Protein AF-A0A7C3YD66-F1 (afdb_monomer_lite)

Foldseek 3Di:
DDDPVRLLVVVLVCVVVVNDDLVRSCVVPVVCNVVNNVVSVVSVVVVPDDDDDDDPVCVVCVVVVVVVVVVVVPPDPVVVVVVVVVVVVVVVVVVVVVVVVVVVVVVVCVVVVLVVVLVPDDPPDPSVVVVVVVVVVVVVPPDDPVPPPDD

pLDDT: mean 79.85, std 15.61, range [42.12, 97.81]

Radius of gyration: 48.67 Å; chains: 1; bounding box: 79×42×130 Å

Secondary structure (DSSP, 8-state):
---HHHHHHHHHHHHHTTS--HHHHHHH-GGGHHHHHHHHHHHHHHHTSPP-PPPHHHHHHHHHHHHHHHHHHT---HHHHHHHHHHHHHHHHHHHHHHHHHHHHHHHHHHHHHHHHTTS--TTSTTHHHHHHHHHHHHHHS--GGGSS--

Structure (mmCIF, N/CA/C/O backbone):
data_AF-A0A7C3YD66-F1
#
_entry.id   AF-A0A7C3YD66-F1
#
loop_
_atom_site.group_PDB
_atom_site.id
_atom_site.type_symbol
_atom_site.label_atom_id
_atom_site.label_alt_id
_atom_site.label_comp_id
_atom_site.label_asym_id
_atom_site.label_entity_id
_atom_site.label_seq_id
_atom_site.pdbx_PDB_ins_code
_atom_site.Cartn_x
_atom_site.Cartn_y
_atom_site.Cartn_z
_atom_site.occupancy
_atom_site.B_iso_or_equiv
_atom_site.auth_seq_id
_atom_site.auth_comp_id
_atom_site.auth_asym_id
_atom_site.auth_atom_id
_atom_site.pdbx_PDB_model_num
ATOM 1 N N . MET A 1 1 ? -25.990 18.517 9.009 1.00 54.75 1 MET A N 1
ATOM 2 C CA . MET A 1 1 ? -26.301 17.129 9.399 1.00 54.75 1 MET A CA 1
ATOM 3 C C . MET A 1 1 ? -25.136 16.302 8.909 1.00 54.75 1 MET A C 1
ATOM 5 O O . MET A 1 1 ? -24.982 16.210 7.697 1.00 54.75 1 MET A O 1
ATOM 9 N N . SER A 1 2 ? -24.268 15.845 9.810 1.00 73.81 2 SER A N 1
ATOM 10 C CA . SER A 1 2 ? -23.182 14.935 9.436 1.00 73.81 2 SER A CA 1
ATOM 11 C C . SER A 1 2 ? -23.789 13.643 8.894 1.00 73.81 2 SER A C 1
ATOM 13 O O . SER A 1 2 ? -24.837 13.205 9.380 1.00 73.81 2 SER A O 1
ATOM 15 N N . SER A 1 3 ? -23.189 13.068 7.857 1.00 93.12 3 SER A N 1
ATOM 16 C CA . SER A 1 3 ? -23.664 11.792 7.316 1.00 93.12 3 SER A CA 1
ATOM 17 C C . SER A 1 3 ? -23.415 10.660 8.319 1.00 93.12 3 SER A C 1
ATOM 19 O O . SER A 1 3 ? -22.554 10.765 9.193 1.00 93.12 3 SER A O 1
ATOM 21 N N . PHE A 1 4 ? -24.153 9.555 8.201 1.00 95.56 4 PHE A N 1
ATOM 22 C CA . PHE A 1 4 ? -23.935 8.383 9.054 1.00 95.56 4 PHE A CA 1
ATOM 23 C C . PHE A 1 4 ? -22.482 7.880 8.993 1.00 95.56 4 PHE A C 1
ATOM 25 O O . PHE A 1 4 ? -21.908 7.549 10.028 1.00 95.56 4 PHE A O 1
ATOM 32 N N . ASP A 1 5 ? -21.869 7.891 7.805 1.00 95.88 5 ASP A N 1
ATOM 33 C CA . ASP A 1 5 ? -20.487 7.443 7.601 1.00 95.88 5 ASP A CA 1
ATOM 34 C C . ASP A 1 5 ? -19.470 8.358 8.297 1.00 95.88 5 ASP A C 1
ATOM 36 O O . ASP A 1 5 ? -18.471 7.880 8.837 1.00 95.88 5 ASP A O 1
ATOM 40 N N . GLU A 1 6 ? -19.731 9.668 8.333 1.00 96.75 6 GLU A N 1
ATOM 41 C CA . GLU A 1 6 ? -18.906 10.634 9.069 1.00 96.75 6 GLU A CA 1
ATOM 42 C C . GLU A 1 6 ? -19.006 10.397 10.576 1.00 96.75 6 GLU A C 1
ATOM 44 O O . GLU A 1 6 ? -17.981 10.330 11.249 1.00 96.75 6 GLU A O 1
ATOM 49 N N . ILE A 1 7 ? -20.226 10.194 11.086 1.00 96.81 7 ILE A N 1
ATOM 50 C CA . ILE A 1 7 ? -20.474 9.895 12.503 1.00 96.81 7 ILE A CA 1
ATOM 51 C C . ILE A 1 7 ? -19.783 8.588 12.909 1.00 96.81 7 ILE A C 1
ATOM 53 O O . ILE A 1 7 ? -19.114 8.533 13.942 1.00 96.81 7 ILE A O 1
ATOM 57 N N . LEU A 1 8 ? -19.919 7.533 12.100 1.00 97.00 8 LEU A N 1
ATOM 58 C CA . LEU A 1 8 ? -19.261 6.252 12.343 1.00 97.00 8 LEU A CA 1
ATOM 59 C C . LEU A 1 8 ? -17.738 6.411 12.347 1.00 97.00 8 LEU A C 1
ATOM 61 O O . LEU A 1 8 ? -17.076 5.894 13.246 1.00 97.00 8 LEU A O 1
ATOM 65 N N . SER A 1 9 ? -17.191 7.139 11.371 1.00 97.19 9 SER A N 1
ATOM 66 C CA . SER A 1 9 ? -15.751 7.390 11.266 1.00 97.19 9 SER A CA 1
ATOM 67 C C . SER A 1 9 ? -15.224 8.174 12.467 1.00 97.19 9 SER A C 1
ATOM 69 O O . SER A 1 9 ? -14.192 7.807 13.022 1.00 97.19 9 SER A O 1
ATOM 71 N N . GLU A 1 10 ? -15.941 9.209 12.909 1.00 97.06 10 GLU A N 1
ATOM 72 C CA . GLU A 1 10 ? -15.614 9.966 14.123 1.00 97.06 10 GLU A CA 1
ATOM 73 C C . GLU A 1 10 ? -15.601 9.054 15.353 1.00 97.06 10 GLU A C 1
ATOM 75 O O . GLU A 1 10 ? -14.601 8.996 16.062 1.00 97.06 10 GLU A O 1
ATOM 80 N N . CYS A 1 11 ? -16.663 8.272 15.567 1.00 97.19 11 CYS A N 1
ATOM 81 C CA . CYS A 1 11 ? -16.751 7.366 16.711 1.00 97.19 11 CYS A CA 1
ATOM 82 C C . CYS A 1 11 ? -15.620 6.326 16.712 1.00 97.19 11 CYS A C 1
ATOM 84 O O . CYS A 1 11 ? -15.039 6.050 17.758 1.00 97.19 11 CYS A O 1
ATOM 86 N N . LEU A 1 12 ? -15.286 5.750 15.552 1.00 97.06 12 LEU A N 1
ATOM 87 C CA . LEU A 1 12 ? -14.189 4.788 15.433 1.00 97.06 12 LEU A CA 1
ATOM 88 C C . LEU A 1 12 ? -12.831 5.423 15.754 1.00 97.06 12 LEU A C 1
ATOM 90 O O . LEU A 1 12 ? -12.035 4.799 16.456 1.00 97.06 12 LEU A O 1
ATOM 94 N N . ASN A 1 13 ? -12.586 6.647 15.282 1.00 97.25 13 ASN A N 1
ATOM 95 C CA . ASN A 1 13 ? -11.348 7.378 15.548 1.00 97.25 13 ASN A CA 1
ATOM 96 C C . ASN A 1 13 ? -11.224 7.773 17.026 1.00 97.25 13 ASN A C 1
ATOM 98 O O . ASN A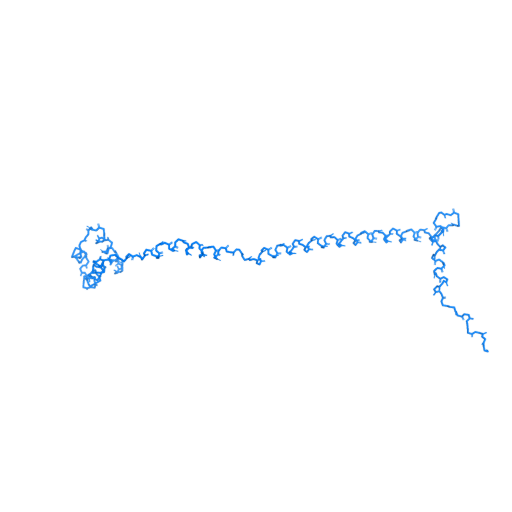 1 13 ? -10.167 7.574 17.621 1.00 97.25 13 ASN A O 1
ATOM 102 N N . ASP A 1 14 ? -12.298 8.274 17.639 1.00 96.88 14 ASP A N 1
ATOM 103 C CA . ASP A 1 14 ? -12.316 8.652 19.057 1.00 96.88 14 ASP A CA 1
ATOM 104 C C . ASP A 1 14 ? -12.076 7.431 19.958 1.00 96.88 14 ASP A C 1
ATOM 106 O O . ASP A 1 14 ? -11.310 7.501 20.923 1.00 96.88 14 ASP A O 1
ATOM 110 N N . ILE A 1 15 ? -12.691 6.288 19.631 1.00 96.06 15 ILE A N 1
ATOM 111 C CA . ILE A 1 15 ? -12.472 5.022 20.346 1.00 96.06 15 ILE A CA 1
ATOM 112 C C . ILE A 1 15 ? -11.033 4.530 20.146 1.00 96.06 15 ILE A C 1
ATOM 114 O O . ILE A 1 15 ? -10.405 4.068 21.097 1.00 96.06 15 ILE A O 1
ATOM 118 N N . GLU A 1 16 ? -10.480 4.647 18.935 1.00 94.19 16 GLU A N 1
ATOM 119 C CA . GLU A 1 16 ? -9.086 4.289 18.641 1.00 94.19 16 GLU A CA 1
ATOM 120 C C . GLU A 1 16 ? -8.081 5.131 19.422 1.00 94.19 16 GLU A C 1
ATOM 122 O O . GLU A 1 16 ? -7.097 4.602 19.936 1.00 94.19 16 GLU A O 1
ATOM 127 N N . ALA A 1 17 ? -8.352 6.427 19.545 1.00 95.50 17 ALA A N 1
ATOM 128 C CA . ALA A 1 17 ? -7.538 7.360 20.306 1.00 95.50 17 ALA A CA 1
ATOM 129 C C . ALA A 1 17 ? -7.727 7.225 21.831 1.00 95.50 17 ALA A C 1
ATOM 131 O O . ALA A 1 17 ? -7.045 7.915 22.590 1.00 95.50 17 ALA A O 1
ATOM 132 N N . GLY A 1 18 ? -8.650 6.371 22.294 1.00 94.75 18 GLY A N 1
ATOM 133 C CA . GLY A 1 18 ? -9.000 6.228 23.710 1.00 94.75 18 GLY A CA 1
ATOM 134 C C . GLY A 1 18 ? -9.725 7.448 24.292 1.00 94.75 18 GLY A C 1
ATOM 135 O O . GLY A 1 18 ? -9.725 7.638 25.506 1.00 94.75 18 GLY A O 1
ATOM 136 N N . GLN A 1 19 ? -10.311 8.290 23.438 1.00 96.62 19 GLN A N 1
ATOM 137 C CA . GLN A 1 19 ? -11.003 9.528 23.809 1.00 96.62 19 GLN A CA 1
ATOM 138 C C . GLN A 1 19 ? -12.492 9.322 24.101 1.00 96.62 19 GLN A C 1
ATOM 140 O O . GLN A 1 19 ? -13.104 10.165 24.756 1.00 96.62 19 GLN A O 1
ATOM 145 N N . ALA A 1 20 ? -13.074 8.219 23.627 1.00 96.00 20 ALA A N 1
ATOM 146 C CA . ALA A 1 20 ? -14.452 7.850 23.909 1.00 96.00 20 ALA A CA 1
ATOM 147 C C . ALA A 1 20 ? -14.613 6.332 24.025 1.00 96.00 20 ALA A C 1
ATOM 149 O O . ALA A 1 20 ? -13.891 5.544 23.415 1.00 96.00 20 ALA A O 1
ATOM 150 N N . THR A 1 21 ? -15.611 5.922 24.792 1.00 96.62 21 THR A N 1
ATOM 151 C CA . THR A 1 21 ? -16.131 4.555 24.814 1.00 96.62 21 THR A CA 1
ATOM 152 C C . THR A 1 21 ? -17.290 4.400 23.829 1.00 96.62 21 THR A C 1
ATOM 154 O O . THR A 1 21 ? -17.927 5.377 23.432 1.00 96.62 21 THR A O 1
ATOM 157 N N . ILE A 1 22 ? -17.624 3.153 23.473 1.00 96.00 22 ILE A N 1
ATOM 158 C CA . ILE A 1 22 ? -18.783 2.852 22.614 1.00 96.00 22 ILE A CA 1
ATOM 159 C C . ILE A 1 22 ? -20.056 3.511 23.168 1.00 96.00 22 ILE A C 1
ATOM 161 O O . ILE A 1 22 ? -20.778 4.163 22.422 1.00 96.00 22 ILE A O 1
ATOM 165 N N . GLU A 1 23 ? -20.316 3.404 24.473 1.00 97.25 23 GLU A N 1
ATOM 166 C CA . GLU A 1 23 ? -21.523 3.983 25.079 1.00 97.25 23 GLU A CA 1
ATOM 167 C C . GLU A 1 23 ? -21.527 5.521 25.049 1.00 97.25 23 GLU A C 1
ATOM 169 O O . GLU A 1 23 ? -22.580 6.137 24.881 1.00 97.25 23 GLU A O 1
ATOM 174 N N . GLU A 1 24 ? -20.363 6.169 25.148 1.00 96.81 24 GLU A N 1
ATOM 175 C CA . GLU A 1 24 ? -20.256 7.625 25.007 1.00 96.81 24 GLU A CA 1
ATOM 176 C C . GLU A 1 24 ? -20.546 8.088 23.577 1.00 96.81 24 GLU A C 1
ATOM 178 O O . GLU A 1 24 ? -21.260 9.078 23.400 1.00 96.81 24 GLU A O 1
ATOM 183 N N . CYS A 1 25 ? -20.069 7.347 22.573 1.00 96.00 25 CYS A N 1
ATOM 184 C CA . CYS A 1 25 ? -20.394 7.578 21.166 1.00 96.00 25 CYS A CA 1
ATOM 185 C C . CYS A 1 25 ? -21.898 7.416 20.894 1.00 96.00 25 CYS A C 1
ATOM 187 O O . CYS A 1 25 ? -22.512 8.282 20.272 1.00 96.00 25 CYS A O 1
ATOM 189 N N . LEU A 1 26 ? -22.521 6.355 21.421 1.00 96.81 26 LEU A N 1
ATOM 190 C CA . LEU A 1 26 ? -23.962 6.117 21.268 1.00 96.81 26 LEU A CA 1
ATOM 191 C C . LEU A 1 26 ? -24.809 7.195 21.956 1.00 96.81 26 LEU A C 1
ATOM 193 O O . LEU A 1 26 ? -25.853 7.585 21.439 1.00 96.81 26 LEU A O 1
ATOM 197 N N . ARG A 1 27 ? -24.351 7.722 23.098 1.00 97.06 27 ARG A N 1
ATOM 198 C CA . ARG A 1 27 ? -25.018 8.831 23.792 1.00 97.06 27 ARG A CA 1
ATOM 199 C C . ARG A 1 27 ? -24.882 10.162 23.048 1.00 97.06 27 ARG A C 1
ATOM 201 O O . ARG A 1 27 ? -25.786 10.988 23.140 1.00 97.06 27 ARG A O 1
ATOM 208 N N . ARG A 1 28 ? -23.773 10.383 22.330 1.00 95.31 28 ARG A N 1
ATOM 209 C CA . ARG A 1 28 ? -23.557 11.580 21.496 1.00 95.31 28 ARG A CA 1
ATOM 210 C C . ARG A 1 28 ? -24.488 11.598 20.278 1.00 95.31 28 ARG A C 1
ATOM 212 O O . ARG A 1 28 ? -24.941 12.669 19.887 1.00 95.31 28 ARG A O 1
ATOM 219 N N . TYR A 1 29 ? -24.812 10.421 19.743 1.00 95.12 29 TYR A N 1
ATOM 220 C CA . TYR A 1 29 ? -25.614 10.243 18.531 1.00 95.12 29 TYR A CA 1
ATOM 221 C C . TYR A 1 29 ? -26.812 9.299 18.766 1.00 95.12 29 TYR A C 1
ATOM 223 O O . TYR A 1 29 ? -26.845 8.189 18.226 1.00 95.12 29 TYR A O 1
ATOM 231 N N . PRO A 1 30 ? -27.812 9.712 19.574 1.00 94.88 30 PRO A N 1
ATOM 232 C CA . PRO A 1 30 ? -28.907 8.835 19.996 1.00 94.88 30 PRO A CA 1
ATOM 233 C C . PRO A 1 30 ? -29.815 8.401 18.838 1.00 94.88 30 PRO A C 1
ATOM 235 O O . PRO A 1 30 ? -30.324 7.284 18.849 1.00 94.88 30 PRO A O 1
ATOM 238 N N . GLU A 1 31 ? -29.991 9.248 17.821 1.00 94.75 31 GLU A N 1
ATOM 239 C CA . GLU A 1 31 ? -30.806 8.938 16.639 1.00 94.75 31 GLU A CA 1
ATOM 240 C C . GLU A 1 31 ? -30.200 7.811 15.788 1.00 94.75 31 GLU A C 1
ATOM 242 O O . GLU A 1 31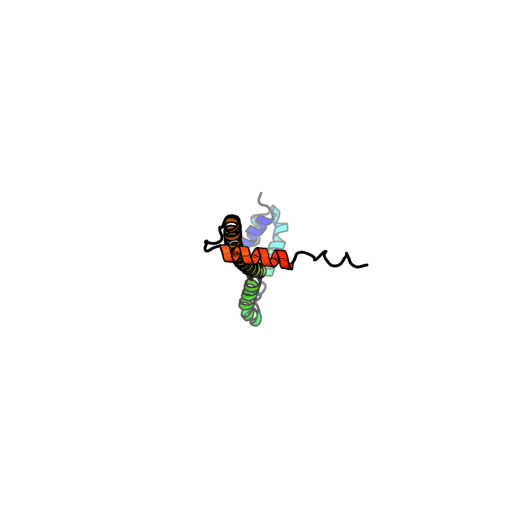 ? -30.927 7.041 15.165 1.00 94.75 31 GLU A O 1
ATOM 247 N N . GLN A 1 32 ? -28.869 7.694 15.768 1.00 95.19 32 GLN A N 1
ATOM 248 C CA . GLN A 1 32 ? -28.135 6.688 14.996 1.00 95.19 32 GLN A CA 1
ATOM 249 C C . GLN A 1 32 ? -27.690 5.497 15.861 1.00 95.19 32 GLN A C 1
ATOM 251 O O . GLN A 1 32 ? -27.064 4.568 15.347 1.00 95.19 32 GLN A O 1
ATOM 256 N N . ALA A 1 33 ? -28.002 5.496 17.161 1.00 95.44 33 ALA A N 1
ATOM 257 C CA . ALA A 1 33 ? -27.437 4.560 18.129 1.00 95.44 33 ALA A CA 1
ATOM 258 C C . ALA A 1 33 ? -27.731 3.086 17.804 1.00 95.44 33 ALA A C 1
ATOM 260 O O . ALA A 1 33 ? -26.837 2.246 17.918 1.00 95.44 33 ALA A O 1
ATOM 261 N N . GLU A 1 34 ? -28.950 2.763 17.355 1.00 96.69 34 GLU A N 1
ATOM 262 C CA . GLU A 1 34 ? -29.300 1.386 16.976 1.00 96.69 34 GLU A CA 1
ATOM 263 C C . GLU A 1 34 ? -28.461 0.870 15.801 1.00 96.69 34 GLU A C 1
ATOM 265 O O . GLU A 1 34 ? -28.043 -0.287 15.805 1.00 96.69 34 GLU A O 1
ATOM 270 N N . ALA A 1 35 ? -28.162 1.733 14.828 1.00 95.69 35 ALA A N 1
ATOM 271 C CA . ALA A 1 35 ? -27.356 1.380 13.664 1.00 95.69 35 ALA A CA 1
ATOM 272 C C . ALA A 1 35 ? -25.845 1.391 13.966 1.00 95.69 35 ALA A C 1
ATOM 274 O O . ALA A 1 35 ? -25.107 0.548 13.459 1.00 95.69 35 ALA A O 1
ATOM 275 N N . LEU A 1 36 ? -25.371 2.310 14.815 1.00 97.06 36 LEU A N 1
ATOM 276 C CA . LEU A 1 36 ? -23.956 2.428 15.187 1.00 97.06 36 LEU A CA 1
ATOM 277 C C . LEU A 1 36 ? -23.489 1.287 16.091 1.00 97.06 36 LEU A C 1
ATOM 279 O O . LEU A 1 36 ? -22.386 0.770 15.908 1.00 97.06 36 LEU A O 1
ATOM 283 N N . ARG A 1 37 ? -24.312 0.874 17.062 1.00 97.25 37 ARG A N 1
ATOM 284 C CA . ARG A 1 37 ? -23.941 -0.124 18.077 1.00 97.25 37 ARG A CA 1
ATOM 285 C C . ARG A 1 37 ? -23.335 -1.410 17.493 1.00 97.25 37 ARG A C 1
ATOM 287 O O . ARG A 1 37 ? -22.224 -1.746 17.909 1.00 97.25 37 ARG A O 1
ATOM 294 N N . PRO A 1 38 ? -23.980 -2.125 16.549 1.00 97.75 38 PRO A N 1
ATOM 295 C CA . PRO A 1 38 ? -23.410 -3.358 16.006 1.00 97.75 38 PRO A CA 1
ATOM 296 C C . PRO A 1 38 ? -22.104 -3.118 15.234 1.00 97.75 38 PRO A C 1
ATOM 298 O O . PRO A 1 38 ? -21.198 -3.951 15.291 1.00 97.75 38 PRO A O 1
ATOM 301 N N . LEU A 1 39 ? -21.960 -1.975 14.555 1.00 97.81 39 LEU A N 1
ATOM 302 C CA . LEU A 1 39 ? -20.747 -1.638 13.802 1.00 97.81 39 LEU A CA 1
ATOM 303 C C . LEU A 1 39 ? -19.565 -1.363 14.735 1.00 97.81 39 LEU A C 1
ATOM 305 O O . LEU A 1 39 ? -18.483 -1.917 14.539 1.00 97.81 39 LEU A O 1
ATOM 309 N N . LEU A 1 40 ? -19.784 -0.571 15.787 1.00 97.44 40 LEU A N 1
ATOM 310 C CA . LEU A 1 40 ? -18.759 -0.262 16.785 1.00 97.44 40 LEU A CA 1
ATOM 311 C C . LEU A 1 40 ? -18.337 -1.512 17.571 1.00 97.44 40 LEU A C 1
ATOM 313 O O . LEU A 1 40 ? -17.147 -1.727 17.795 1.00 97.44 40 LEU A O 1
ATOM 317 N N . GLN A 1 41 ? -19.287 -2.381 17.930 1.00 97.25 41 GLN A N 1
ATOM 318 C CA . GLN A 1 41 ? -18.989 -3.665 18.574 1.00 97.25 41 GLN A CA 1
ATOM 319 C C . GLN A 1 41 ? -18.183 -4.594 17.661 1.00 97.25 41 GLN A C 1
ATOM 321 O O . GLN A 1 41 ? -17.226 -5.220 18.113 1.00 97.25 41 GLN A O 1
ATOM 326 N N . THR A 1 42 ? -18.525 -4.652 16.372 1.00 97.19 42 THR A N 1
ATOM 327 C CA . THR A 1 42 ? -17.779 -5.448 15.387 1.00 97.19 42 THR A CA 1
ATOM 328 C C . THR A 1 42 ? -16.351 -4.930 15.238 1.00 97.19 42 THR A C 1
ATOM 330 O O . THR A 1 42 ? -15.403 -5.713 15.273 1.00 97.19 42 THR A O 1
ATOM 333 N N . ALA A 1 43 ? -16.175 -3.611 15.132 1.00 95.75 43 ALA A N 1
ATOM 334 C CA . ALA A 1 43 ? -14.853 -2.999 15.064 1.00 95.75 43 ALA A CA 1
ATOM 335 C C . ALA A 1 43 ? -14.020 -3.296 16.322 1.00 95.75 43 ALA A C 1
ATOM 337 O O . ALA A 1 43 ? -12.848 -3.654 16.208 1.00 95.75 43 ALA A O 1
ATOM 338 N N . ALA A 1 44 ? -14.623 -3.215 17.511 1.00 93.75 44 ALA A N 1
ATOM 339 C CA . ALA A 1 44 ? -13.960 -3.564 18.765 1.00 93.75 44 ALA A CA 1
ATOM 340 C C . ALA A 1 44 ? -13.560 -5.049 18.819 1.00 93.75 44 ALA A C 1
ATOM 342 O O . ALA A 1 44 ? -12.437 -5.368 19.206 1.00 93.75 44 ALA A O 1
ATOM 343 N N . ALA A 1 45 ? -14.436 -5.953 18.372 1.00 94.69 45 ALA A N 1
ATOM 344 C CA . ALA A 1 45 ? -14.147 -7.385 18.315 1.00 94.69 45 ALA A CA 1
ATOM 345 C C . ALA A 1 45 ? -12.992 -7.708 17.353 1.00 94.69 45 ALA A C 1
ATOM 347 O O . ALA A 1 45 ? -12.109 -8.488 17.698 1.00 94.69 45 ALA A O 1
ATOM 348 N N . LEU A 1 46 ? -12.957 -7.074 16.175 1.00 93.50 46 LEU A N 1
ATOM 349 C CA . LEU A 1 46 ? -11.860 -7.233 15.214 1.00 93.50 46 LEU A CA 1
ATOM 350 C C . LEU A 1 46 ? -10.530 -6.709 15.764 1.00 93.50 46 LEU A C 1
ATOM 352 O O . LEU A 1 46 ? -9.492 -7.317 15.527 1.00 93.50 46 LEU A O 1
ATOM 356 N N . ARG A 1 47 ? -10.552 -5.609 16.521 1.00 89.06 47 ARG A N 1
ATOM 357 C CA . ARG A 1 47 ? -9.355 -5.031 17.153 1.00 89.06 47 ARG A CA 1
ATOM 358 C C . ARG A 1 47 ? -8.828 -5.862 18.319 1.00 89.06 47 ARG A C 1
ATOM 360 O O . ARG A 1 47 ? -7.639 -5.804 18.607 1.00 89.06 47 ARG A O 1
ATOM 367 N N . ALA A 1 48 ? -9.692 -6.630 18.978 1.00 90.44 48 ALA A N 1
ATOM 368 C CA . ALA A 1 48 ? -9.291 -7.564 20.026 1.00 90.44 48 ALA A CA 1
ATOM 369 C C . ALA A 1 48 ? -8.592 -8.821 19.474 1.00 90.44 48 ALA A C 1
ATOM 371 O O . ALA A 1 48 ? -8.043 -9.605 20.250 1.00 90.44 48 ALA A O 1
ATOM 372 N N . LEU A 1 49 ? -8.613 -9.036 18.152 1.00 92.88 49 LEU A N 1
ATOM 373 C CA . LEU A 1 49 ? -7.879 -10.132 17.531 1.00 92.88 49 LEU A CA 1
ATOM 374 C C . LEU A 1 49 ? -6.365 -9.903 17.652 1.00 92.88 49 LEU A C 1
ATOM 376 O O . LEU A 1 49 ? -5.898 -8.764 17.583 1.00 92.88 49 LEU A O 1
ATOM 380 N N . PRO A 1 50 ? -5.577 -10.981 17.809 1.00 89.69 50 PRO A N 1
ATOM 381 C CA . PRO A 1 50 ? -4.129 -10.867 17.843 1.00 89.69 50 PRO A CA 1
ATOM 382 C C . PRO A 1 50 ? -3.601 -10.247 16.538 1.00 89.69 50 PRO A C 1
ATOM 384 O O . PRO A 1 50 ? -4.127 -10.549 15.460 1.00 89.69 50 PRO A O 1
ATOM 387 N N . PRO A 1 51 ? -2.550 -9.409 16.613 1.00 85.75 51 PRO A N 1
ATOM 388 C CA . PRO A 1 51 ? -1.953 -8.815 15.428 1.00 85.75 51 PRO A CA 1
ATOM 389 C C . PRO A 1 51 ? -1.439 -9.912 14.493 1.00 85.75 51 PRO A C 1
ATOM 391 O O . PRO A 1 51 ? -0.794 -10.876 14.914 1.00 85.75 51 PRO A O 1
ATOM 394 N N . ILE A 1 52 ? -1.743 -9.764 13.205 1.00 87.62 52 ILE A N 1
ATOM 395 C CA . ILE A 1 52 ? -1.268 -10.681 12.173 1.00 87.62 52 ILE A CA 1
ATOM 396 C C . ILE A 1 52 ? 0.175 -10.301 11.849 1.00 87.62 52 ILE A C 1
ATOM 398 O O . ILE A 1 52 ? 0.428 -9.345 11.119 1.00 87.62 52 ILE A O 1
ATOM 402 N N . GLU A 1 53 ? 1.117 -11.070 12.382 1.00 89.44 53 GLU A N 1
ATOM 403 C CA . GLU A 1 53 ? 2.533 -10.914 12.062 1.00 89.44 53 GLU A CA 1
ATOM 404 C C . GLU A 1 53 ? 2.874 -11.627 10.740 1.00 89.44 53 GLU A C 1
ATOM 406 O O . GLU A 1 53 ? 2.561 -12.813 10.567 1.00 89.44 53 GLU A O 1
ATOM 411 N N . PRO A 1 54 ? 3.529 -10.948 9.780 1.00 88.94 54 PRO A N 1
ATOM 412 C CA . PRO A 1 54 ? 4.003 -11.599 8.568 1.00 88.94 54 PRO A CA 1
ATOM 413 C C . PRO A 1 54 ? 5.093 -12.627 8.894 1.00 88.94 54 PRO A C 1
ATOM 415 O O . PRO A 1 54 ? 5.940 -12.409 9.760 1.00 88.94 54 PRO A O 1
ATOM 418 N N . SER A 1 55 ? 5.129 -13.738 8.151 1.00 92.81 55 SER A N 1
ATOM 419 C CA . SER A 1 55 ? 6.148 -14.774 8.358 1.00 92.81 55 SER A CA 1
ATOM 420 C C . SER A 1 55 ? 7.566 -14.227 8.149 1.00 92.81 55 SER A C 1
ATOM 422 O O . SER A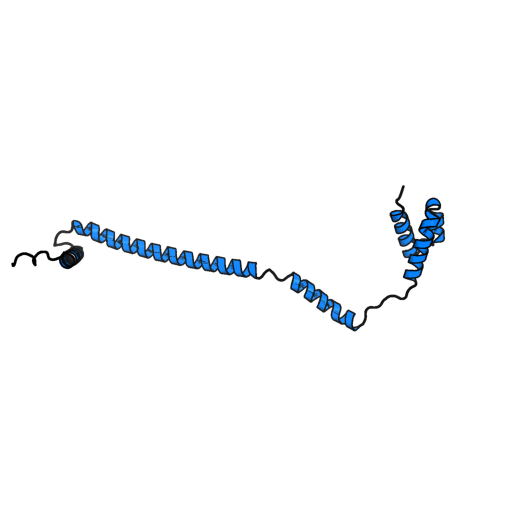 1 55 ? 7.798 -13.386 7.278 1.00 92.81 55 SER A O 1
ATOM 424 N N . ALA A 1 56 ? 8.545 -14.750 8.894 1.00 93.19 56 ALA A N 1
ATOM 425 C CA . ALA A 1 56 ? 9.945 -14.325 8.775 1.00 93.19 56 ALA A CA 1
ATOM 426 C C . ALA A 1 56 ? 10.475 -14.428 7.329 1.00 93.19 56 ALA A C 1
ATOM 428 O O . ALA A 1 56 ? 11.185 -13.545 6.849 1.00 93.19 56 ALA A O 1
ATOM 429 N N . ALA A 1 57 ? 10.062 -15.470 6.597 1.00 94.06 57 ALA A N 1
ATOM 430 C CA . ALA A 1 57 ? 10.396 -15.644 5.185 1.00 94.06 57 ALA A CA 1
ATOM 431 C C . ALA A 1 57 ? 9.815 -14.529 4.297 1.00 94.06 57 ALA A C 1
ATOM 433 O O . ALA A 1 57 ? 10.481 -14.059 3.374 1.00 94.06 57 ALA A O 1
ATOM 434 N N . PHE A 1 58 ? 8.584 -14.084 4.572 1.00 93.06 58 PHE A N 1
ATOM 435 C CA . PHE A 1 58 ? 7.970 -12.974 3.848 1.00 93.06 58 PHE A CA 1
ATOM 436 C C . PHE A 1 58 ? 8.671 -11.649 4.157 1.00 93.06 58 PHE A C 1
ATOM 438 O O . PHE A 1 58 ? 8.990 -10.911 3.226 1.00 93.06 58 PHE A O 1
ATOM 445 N N . GLN A 1 59 ? 8.971 -11.377 5.431 1.00 94.69 59 GLN A N 1
ATOM 446 C CA . GLN A 1 59 ? 9.680 -10.162 5.845 1.00 94.69 59 GLN A CA 1
ATOM 447 C C . GLN A 1 59 ? 11.058 -10.051 5.176 1.00 94.69 59 GLN A C 1
ATOM 449 O O . GLN A 1 59 ? 11.406 -8.994 4.653 1.00 94.69 59 GLN A O 1
ATOM 454 N N . ALA A 1 60 ? 11.802 -11.160 5.097 1.00 94.75 60 ALA A N 1
ATOM 455 C CA . ALA A 1 60 ? 13.098 -11.201 4.420 1.00 94.75 60 ALA A CA 1
ATOM 456 C C . ALA A 1 60 ? 12.992 -10.994 2.895 1.00 94.75 60 ALA A C 1
ATOM 458 O O . ALA A 1 60 ? 13.863 -10.374 2.288 1.00 94.75 60 ALA A O 1
ATOM 459 N N . ALA A 1 61 ? 11.927 -11.497 2.260 1.00 95.25 61 ALA A N 1
ATOM 460 C CA . ALA A 1 61 ? 11.757 -11.439 0.806 1.00 95.25 61 ALA A CA 1
ATOM 461 C C . ALA A 1 61 ? 11.076 -10.152 0.297 1.00 95.25 61 ALA A C 1
ATOM 463 O O . ALA A 1 61 ? 11.189 -9.826 -0.891 1.00 95.25 61 ALA A O 1
ATOM 464 N N . ALA A 1 62 ? 10.344 -9.434 1.152 1.00 95.19 62 ALA A N 1
ATOM 465 C CA . ALA A 1 62 ? 9.52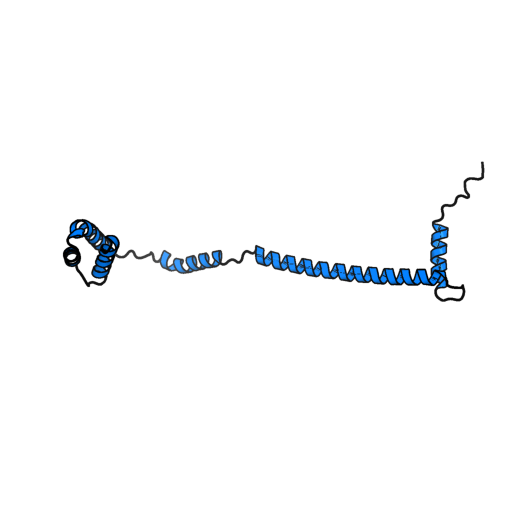1 -8.291 0.757 1.00 95.19 62 ALA A CA 1
ATOM 466 C C . ALA A 1 62 ? 10.316 -7.129 0.123 1.00 95.19 62 ALA A C 1
ATOM 468 O O . ALA A 1 62 ? 9.905 -6.677 -0.953 1.00 95.19 62 ALA A O 1
ATOM 469 N N . PRO A 1 63 ? 11.465 -6.676 0.674 1.00 95.38 63 PRO A N 1
ATOM 470 C CA . PRO A 1 63 ? 12.224 -5.567 0.091 1.00 95.38 63 PRO A CA 1
ATOM 471 C C . PRO A 1 63 ? 12.731 -5.892 -1.315 1.00 95.38 63 PRO A C 1
ATOM 473 O O . PRO A 1 63 ? 12.585 -5.093 -2.241 1.00 95.38 63 PRO A O 1
ATOM 476 N N . THR A 1 64 ? 13.267 -7.101 -1.503 1.00 95.62 64 THR A N 1
ATOM 477 C CA . THR A 1 64 ? 13.773 -7.566 -2.799 1.00 95.62 64 THR A CA 1
ATOM 478 C C . THR A 1 64 ? 12.646 -7.695 -3.820 1.00 95.62 64 THR A C 1
ATOM 480 O O . THR A 1 64 ? 12.791 -7.253 -4.960 1.00 95.62 64 THR A O 1
ATOM 483 N N . ARG A 1 65 ? 11.490 -8.247 -3.423 1.00 94.50 65 ARG A N 1
ATOM 484 C CA . ARG A 1 65 ? 10.310 -8.320 -4.299 1.00 94.50 65 ARG A CA 1
ATOM 485 C C . ARG A 1 65 ? 9.844 -6.932 -4.729 1.00 94.50 65 ARG A C 1
ATOM 487 O O . ARG A 1 65 ? 9.597 -6.725 -5.916 1.00 94.50 65 ARG A O 1
ATOM 494 N N . LEU A 1 66 ? 9.768 -5.980 -3.800 1.00 95.94 66 LEU A N 1
ATOM 495 C CA . LEU A 1 66 ? 9.360 -4.610 -4.101 1.00 95.94 66 LEU A CA 1
ATOM 496 C C . LEU A 1 66 ? 10.343 -3.924 -5.059 1.00 95.94 66 LEU A C 1
ATOM 498 O O . LEU A 1 66 ? 9.922 -3.342 -6.059 1.00 95.94 66 LEU A O 1
ATOM 502 N N . ALA A 1 67 ? 11.647 -4.048 -4.805 1.00 94.88 67 ALA A N 1
ATOM 503 C CA . ALA A 1 67 ? 12.684 -3.498 -5.674 1.00 94.88 67 ALA A CA 1
ATOM 504 C C . ALA A 1 67 ? 12.588 -4.053 -7.105 1.00 94.88 67 ALA A C 1
ATOM 506 O O . ALA A 1 67 ? 12.639 -3.289 -8.070 1.00 94.88 67 ALA A O 1
ATOM 507 N N . ASN A 1 68 ? 12.357 -5.360 -7.253 1.00 93.44 68 ASN A N 1
ATOM 508 C CA . ASN A 1 68 ? 12.197 -6.002 -8.558 1.00 93.44 68 ASN A CA 1
ATOM 509 C C . ASN A 1 68 ? 10.948 -5.511 -9.311 1.00 93.44 68 ASN A C 1
ATOM 511 O O . ASN A 1 68 ? 10.994 -5.292 -10.525 1.00 93.44 68 ASN A O 1
ATOM 515 N N . LEU A 1 69 ? 9.833 -5.284 -8.612 1.00 93.38 69 LEU A N 1
ATOM 516 C CA . LEU A 1 69 ? 8.618 -4.715 -9.211 1.00 93.38 69 LEU A CA 1
ATOM 517 C C . LEU A 1 69 ? 8.829 -3.268 -9.680 1.00 93.38 69 LEU A C 1
ATOM 519 O O . LEU A 1 69 ? 8.361 -2.882 -10.751 1.00 93.38 69 LEU A O 1
ATOM 523 N N . ILE A 1 70 ? 9.573 -2.470 -8.914 1.00 93.31 70 ILE A N 1
ATOM 524 C CA . ILE A 1 70 ? 9.917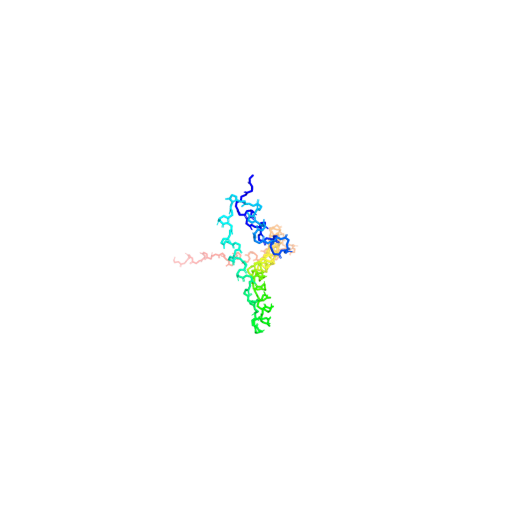 -1.098 -9.306 1.00 93.31 70 ILE A CA 1
ATOM 525 C C . ILE A 1 70 ? 10.864 -1.108 -10.512 1.00 93.31 70 ILE A C 1
ATOM 527 O O . ILE A 1 70 ? 10.649 -0.364 -11.469 1.00 93.31 70 ILE A O 1
ATOM 531 N N . ALA A 1 71 ? 11.889 -1.962 -10.496 1.00 89.00 71 ALA A N 1
ATOM 532 C CA . ALA A 1 71 ? 12.864 -2.072 -11.577 1.00 89.00 71 ALA A CA 1
ATOM 533 C C . ALA A 1 71 ? 12.224 -2.542 -12.893 1.00 89.00 71 ALA A C 1
ATOM 535 O O . ALA A 1 71 ? 12.501 -1.972 -13.948 1.00 89.00 71 ALA A O 1
ATOM 536 N N . SER A 1 72 ? 11.322 -3.525 -12.835 1.00 83.19 72 SER A N 1
ATOM 537 C CA . SER A 1 72 ? 10.593 -4.013 -14.014 1.00 83.19 72 SER A CA 1
ATOM 538 C C . SER A 1 72 ? 9.660 -2.957 -14.614 1.00 83.19 72 SER A C 1
ATOM 540 O O . SER A 1 72 ? 9.600 -2.833 -15.835 1.00 83.19 72 SER A O 1
ATOM 542 N N . ARG A 1 73 ? 9.004 -2.123 -13.794 1.00 80.31 73 ARG A N 1
ATOM 543 C CA . ARG A 1 73 ? 8.211 -0.979 -14.290 1.00 80.31 73 ARG A CA 1
ATOM 544 C C . ARG A 1 73 ? 9.060 0.159 -14.854 1.00 80.31 73 ARG A C 1
ATOM 546 O O . ARG A 1 73 ? 8.594 0.888 -15.723 1.00 80.31 73 ARG A O 1
ATOM 553 N N . ARG A 1 74 ? 10.282 0.337 -14.348 1.00 72.44 74 ARG A N 1
ATOM 554 C CA . ARG A 1 74 ? 11.204 1.397 -14.776 1.00 72.44 74 ARG A CA 1
ATOM 555 C C . ARG A 1 74 ? 12.001 1.064 -16.026 1.00 72.44 74 ARG A C 1
ATOM 557 O O . ARG A 1 74 ? 12.754 1.932 -16.453 1.00 72.44 74 ARG A O 1
ATOM 564 N N . GLN A 1 75 ? 11.868 -0.128 -16.612 1.00 65.25 75 GLN A N 1
ATOM 565 C CA . GLN A 1 75 ? 12.563 -0.423 -17.861 1.00 65.25 75 GLN A CA 1
ATOM 566 C C . GLN A 1 75 ? 12.157 0.615 -18.918 1.00 65.25 75 GLN A C 1
ATOM 568 O O . GLN A 1 75 ? 11.003 0.614 -19.363 1.00 65.25 75 GLN A O 1
ATOM 573 N N . PRO A 1 76 ? 13.073 1.520 -19.323 1.00 57.53 76 PRO A N 1
ATOM 574 C CA . PRO A 1 76 ? 12.787 2.416 -20.422 1.00 57.53 76 PRO A CA 1
ATOM 575 C C . PRO A 1 76 ? 12.524 1.515 -21.616 1.00 57.53 76 PRO A C 1
ATOM 577 O O . PRO A 1 76 ? 13.286 0.576 -21.860 1.00 57.53 76 PRO A O 1
ATOM 580 N N . SER A 1 77 ? 11.414 1.743 -22.320 1.00 61.59 77 SER A N 1
ATOM 581 C CA . SER A 1 77 ? 11.087 0.917 -23.477 1.00 61.59 77 SER A CA 1
ATOM 582 C C . SER A 1 77 ? 12.320 0.862 -24.384 1.00 61.59 77 SER A C 1
ATOM 584 O O . SER A 1 77 ? 12.758 1.880 -24.919 1.00 61.59 77 SER A O 1
ATOM 586 N N . ALA A 1 78 ? 12.927 -0.321 -24.529 1.00 61.59 78 ALA A N 1
ATOM 587 C CA . ALA A 1 78 ? 14.135 -0.506 -25.342 1.00 61.59 78 ALA A CA 1
ATOM 588 C C . ALA A 1 78 ? 13.929 0.003 -26.787 1.00 61.59 78 ALA A C 1
ATOM 590 O O . ALA A 1 78 ? 14.874 0.351 -27.493 1.00 61.59 78 ALA A O 1
ATOM 591 N N . ARG A 1 79 ? 12.657 0.130 -27.185 1.00 61.12 79 ARG A N 1
ATOM 592 C CA . ARG A 1 79 ? 12.165 0.766 -28.406 1.00 61.12 79 ARG A CA 1
ATOM 593 C C . ARG A 1 79 ? 12.608 2.229 -28.561 1.00 61.12 79 ARG A C 1
ATOM 595 O O . ARG A 1 79 ? 12.987 2.601 -29.667 1.00 61.12 79 ARG A O 1
ATOM 602 N N . LEU A 1 80 ? 12.619 3.042 -27.498 1.00 62.59 80 LEU A N 1
ATOM 603 C CA . LEU A 1 80 ? 13.060 4.447 -27.556 1.00 62.59 80 LEU A CA 1
ATOM 604 C C . LEU A 1 80 ? 14.572 4.559 -27.801 1.00 62.59 80 LEU A C 1
ATOM 606 O O . LEU A 1 80 ? 15.000 5.319 -28.669 1.00 62.59 80 LEU A O 1
ATOM 610 N N . GLY A 1 81 ? 15.379 3.760 -27.094 1.00 65.12 81 GLY A N 1
ATOM 611 C CA . GLY A 1 81 ? 16.835 3.730 -27.277 1.00 65.12 81 GLY A CA 1
ATOM 612 C C . GLY A 1 81 ? 17.237 3.241 -28.670 1.00 65.12 81 GLY A C 1
ATOM 613 O O . GLY A 1 81 ? 18.050 3.875 -29.342 1.00 65.12 81 GLY A O 1
ATOM 614 N N . ALA A 1 82 ? 16.599 2.169 -29.152 1.00 67.62 82 ALA A N 1
ATOM 615 C CA . ALA A 1 82 ? 16.821 1.665 -30.503 1.00 67.62 82 ALA A CA 1
ATOM 616 C C . ALA A 1 82 ? 16.432 2.705 -31.569 1.00 67.62 82 ALA A C 1
ATOM 618 O O . ALA A 1 82 ? 17.222 2.976 -32.472 1.00 67.62 82 ALA A O 1
ATOM 619 N N . ALA A 1 83 ? 15.265 3.348 -31.450 1.00 69.88 83 ALA A N 1
ATOM 620 C CA . ALA A 1 83 ? 14.809 4.351 -32.416 1.00 69.88 83 ALA A CA 1
ATOM 621 C C . ALA A 1 83 ? 15.779 5.540 -32.551 1.00 69.88 83 ALA A C 1
ATOM 623 O O . ALA A 1 83 ? 16.032 6.008 -33.665 1.00 69.88 83 ALA A O 1
ATOM 624 N N . LEU A 1 84 ? 16.372 5.995 -31.442 1.00 73.19 84 LEU A N 1
ATOM 625 C CA . LEU A 1 84 ? 17.364 7.073 -31.451 1.00 73.19 84 LEU A CA 1
ATOM 626 C C . LEU A 1 84 ? 18.678 6.648 -32.125 1.00 73.19 84 LEU A C 1
ATOM 628 O O . LEU A 1 84 ? 19.190 7.381 -32.974 1.00 73.19 84 LEU A O 1
ATOM 632 N N . VAL A 1 85 ? 19.194 5.454 -31.812 1.00 72.81 85 VAL A N 1
ATOM 633 C CA . VAL A 1 85 ? 20.433 4.924 -32.413 1.00 72.81 85 VAL A CA 1
ATOM 634 C C . VAL A 1 85 ? 20.260 4.691 -33.918 1.00 72.81 85 VAL A C 1
ATOM 636 O O . VAL A 1 85 ? 21.075 5.162 -34.717 1.00 72.81 85 VAL A O 1
ATOM 639 N N . PHE A 1 86 ? 19.162 4.050 -34.333 1.00 67.81 86 PHE A N 1
ATOM 640 C CA . PHE A 1 86 ? 18.846 3.843 -35.750 1.00 67.81 86 PHE A CA 1
ATOM 641 C C . PHE A 1 86 ? 18.639 5.174 -36.492 1.00 67.81 86 PHE A C 1
ATOM 643 O O . PHE A 1 86 ? 19.132 5.345 -37.612 1.00 67.81 86 PHE A O 1
ATOM 650 N N . GLY A 1 87 ? 17.973 6.151 -35.867 1.00 71.12 87 GLY A N 1
ATOM 651 C CA . GLY A 1 87 ? 17.772 7.487 -36.430 1.00 71.12 87 GLY A CA 1
ATOM 652 C C . GLY A 1 87 ? 19.080 8.255 -36.654 1.00 71.12 87 GLY A C 1
ATOM 653 O O . GLY A 1 87 ? 19.265 8.861 -37.714 1.00 71.12 87 GLY A O 1
ATOM 654 N N . GLN A 1 88 ? 20.016 8.197 -35.701 1.00 72.94 88 GLN A N 1
ATOM 655 C CA . GLN A 1 88 ? 21.334 8.826 -35.840 1.00 72.94 88 GLN A CA 1
ATOM 656 C C . GLN A 1 88 ? 22.194 8.144 -36.910 1.00 72.94 88 GLN A C 1
ATOM 658 O O . GLN A 1 88 ? 22.829 8.829 -37.717 1.00 72.94 88 GLN A O 1
ATOM 663 N N . MET A 1 89 ? 22.181 6.810 -36.977 1.00 69.19 89 MET A N 1
ATOM 664 C CA . MET A 1 89 ? 22.950 6.064 -37.976 1.00 69.19 89 MET A CA 1
ATOM 665 C C . MET A 1 89 ? 22.438 6.318 -39.403 1.00 69.19 89 MET A C 1
ATOM 667 O O . MET A 1 89 ? 23.241 6.486 -40.324 1.00 69.19 89 MET A O 1
ATOM 671 N N . ARG A 1 90 ? 21.114 6.457 -39.583 1.00 68.88 90 ARG A N 1
ATOM 672 C CA . ARG A 1 90 ? 20.501 6.835 -40.869 1.00 68.88 90 ARG A CA 1
ATOM 673 C C . ARG A 1 90 ? 20.909 8.241 -41.317 1.00 68.88 90 ARG A C 1
ATOM 675 O O . ARG A 1 90 ? 21.253 8.423 -42.482 1.00 68.88 90 ARG A O 1
ATOM 682 N N . ARG A 1 91 ? 20.930 9.222 -40.404 1.00 66.00 91 ARG A N 1
ATOM 683 C CA . ARG A 1 91 ? 21.376 10.598 -40.711 1.00 66.00 91 ARG A CA 1
ATOM 684 C C . ARG A 1 91 ? 22.854 10.657 -41.102 1.00 66.00 91 ARG A C 1
ATOM 686 O O . ARG A 1 91 ? 23.189 11.325 -42.076 1.00 66.00 91 ARG A O 1
ATOM 693 N N . ARG A 1 92 ? 23.727 9.921 -40.402 1.00 67.25 92 ARG A N 1
ATOM 694 C CA . ARG A 1 92 ? 25.161 9.850 -40.741 1.00 67.25 92 ARG A CA 1
ATOM 695 C C . ARG A 1 92 ? 25.393 9.246 -42.128 1.00 67.25 92 ARG A C 1
ATOM 697 O O . ARG A 1 92 ? 26.167 9.803 -42.897 1.00 67.25 92 ARG A O 1
ATOM 704 N N . ARG A 1 93 ? 24.687 8.164 -42.482 1.00 66.06 93 ARG A N 1
ATOM 705 C CA . ARG A 1 93 ? 24.782 7.565 -43.826 1.00 66.06 93 ARG A CA 1
ATOM 706 C C . ARG A 1 93 ? 24.266 8.497 -44.924 1.00 66.06 93 ARG A C 1
ATOM 708 O O . ARG A 1 93 ? 24.925 8.625 -45.948 1.00 66.06 93 ARG A O 1
ATOM 715 N N . ALA A 1 94 ? 23.149 9.192 -44.699 1.00 66.38 94 ALA A N 1
ATOM 716 C CA . ALA A 1 94 ? 22.624 10.164 -45.662 1.00 66.38 94 ALA A CA 1
ATOM 717 C C . ALA A 1 94 ? 23.618 11.311 -45.932 1.00 66.38 94 ALA A C 1
ATOM 719 O O . ALA A 1 94 ? 23.820 11.689 -47.082 1.00 66.38 94 ALA A O 1
ATOM 720 N N . SER A 1 95 ? 24.295 11.811 -44.891 1.00 66.00 95 SER A N 1
ATOM 721 C CA . SER A 1 95 ? 25.318 12.856 -45.032 1.00 66.00 95 SER A CA 1
ATOM 722 C C . SER A 1 95 ? 26.534 12.413 -45.852 1.00 66.00 95 SER A C 1
ATOM 724 O O . SER A 1 95 ? 27.142 13.252 -46.512 1.00 66.00 95 SER A O 1
ATOM 726 N N . LEU A 1 96 ? 26.902 11.128 -45.810 1.00 67.94 96 LEU A N 1
ATOM 727 C CA . LEU A 1 96 ? 28.018 10.597 -46.599 1.00 67.94 96 LEU A CA 1
ATOM 728 C C . LEU A 1 96 ? 27.643 10.478 -48.082 1.00 67.94 96 LEU A C 1
ATOM 730 O O . LEU A 1 96 ? 28.393 10.942 -48.931 1.00 67.94 96 LEU A O 1
ATOM 734 N N . VAL A 1 97 ? 26.443 9.971 -48.386 1.00 70.69 97 VAL A N 1
ATOM 735 C CA . VAL A 1 97 ? 25.959 9.838 -49.773 1.00 70.69 97 VAL A CA 1
ATOM 736 C C . VAL A 1 97 ? 25.823 11.200 -50.462 1.00 70.69 97 VAL A C 1
ATOM 738 O O . VAL A 1 97 ? 26.228 11.346 -51.609 1.00 70.69 97 VAL A O 1
ATOM 741 N N . LEU A 1 98 ? 25.302 12.215 -49.762 1.00 70.50 98 LEU A N 1
ATOM 742 C CA . LEU A 1 98 ? 25.202 13.583 -50.293 1.00 70.50 98 LEU A CA 1
ATOM 743 C C . LEU A 1 98 ? 26.575 14.209 -50.569 1.00 70.50 98 LEU A C 1
ATOM 745 O O . LEU A 1 98 ? 26.742 14.892 -51.578 1.00 70.50 98 LEU A O 1
ATOM 749 N N . ARG A 1 99 ? 27.563 13.961 -49.699 1.00 69.50 99 ARG A N 1
ATOM 750 C CA . ARG A 1 99 ? 28.930 14.458 -49.890 1.00 69.50 99 ARG A CA 1
ATOM 751 C C . ARG A 1 99 ? 29.589 13.814 -51.108 1.00 69.50 99 ARG A C 1
ATOM 753 O O . ARG A 1 99 ? 30.146 14.526 -51.936 1.00 69.50 99 ARG A O 1
ATOM 760 N N . ASP A 1 100 ? 29.491 12.494 -51.233 1.00 70.44 100 ASP A N 1
ATOM 761 C CA . ASP A 1 100 ? 30.106 11.766 -52.343 1.00 70.44 100 ASP A CA 1
ATOM 762 C C . ASP A 1 100 ? 29.417 12.108 -53.675 1.00 70.44 100 ASP A C 1
ATOM 764 O O . ASP A 1 100 ? 30.091 12.345 -54.677 1.00 70.44 100 ASP A O 1
ATOM 768 N N . ALA A 1 101 ? 28.087 12.261 -53.680 1.00 77.62 101 ALA A N 1
ATOM 769 C CA . ALA A 1 101 ? 27.345 12.729 -54.850 1.00 77.62 101 ALA A CA 1
ATOM 770 C C . ALA A 1 101 ? 27.777 14.140 -55.288 1.00 77.62 101 ALA A C 1
ATOM 772 O O . ALA A 1 101 ? 27.973 14.373 -56.479 1.00 77.62 101 ALA A O 1
ATOM 773 N N . ALA A 1 102 ? 27.986 15.070 -54.349 1.00 80.50 102 ALA A N 1
ATOM 774 C CA . ALA A 1 102 ? 28.459 16.418 -54.669 1.00 80.50 102 ALA A CA 1
ATOM 775 C C . ALA A 1 102 ? 29.864 16.413 -55.297 1.00 80.50 102 ALA A C 1
ATOM 777 O O . ALA A 1 102 ? 30.106 17.161 -56.243 1.00 80.50 102 ALA A O 1
ATOM 778 N N . VAL A 1 103 ? 30.768 15.544 -54.828 1.00 83.56 103 VAL A N 1
ATOM 779 C CA . VAL A 1 103 ? 32.111 15.377 -55.415 1.00 83.56 103 VAL A CA 1
ATOM 780 C C . VAL A 1 103 ? 32.024 14.832 -56.840 1.00 83.56 103 VAL A C 1
ATOM 782 O O . VAL A 1 103 ? 32.693 15.353 -57.729 1.00 83.56 103 VAL A O 1
ATOM 785 N N . VAL A 1 104 ? 31.172 13.832 -57.085 1.00 83.44 104 VAL A N 1
ATOM 786 C CA . VAL A 1 104 ? 30.970 13.265 -58.430 1.00 83.44 104 VAL A CA 1
ATOM 787 C C . VAL A 1 104 ? 30.348 14.294 -59.382 1.00 83.44 104 VAL A C 1
ATOM 789 O O . VAL A 1 104 ? 30.781 14.411 -60.530 1.00 83.44 104 VAL A O 1
ATOM 792 N N . VAL A 1 105 ? 29.378 15.087 -58.919 1.00 84.56 105 VAL A N 1
ATOM 793 C CA . VAL A 1 105 ? 28.779 16.176 -59.711 1.00 84.56 105 VAL A CA 1
ATOM 794 C C . VAL A 1 105 ? 29.810 17.267 -60.017 1.00 84.56 105 VAL A C 1
ATOM 796 O O . VAL A 1 105 ? 29.930 17.685 -61.162 1.00 84.56 105 VAL A O 1
ATOM 799 N N . LEU A 1 106 ? 30.622 17.686 -59.043 1.00 84.81 106 LEU A N 1
ATOM 800 C CA . LEU A 1 106 ? 31.705 18.650 -59.276 1.00 84.81 106 LEU A CA 1
ATOM 801 C C . LEU A 1 106 ? 32.740 18.122 -60.275 1.00 84.81 106 LEU A C 1
ATOM 803 O O . LEU A 1 106 ? 33.100 18.833 -61.210 1.00 84.81 106 LEU A O 1
ATOM 807 N N . ALA A 1 107 ? 33.185 16.875 -60.112 1.00 81.25 107 ALA A N 1
ATOM 808 C CA . ALA A 1 107 ? 34.150 16.244 -61.008 1.00 81.25 107 ALA A CA 1
ATOM 809 C C . ALA A 1 107 ? 33.604 16.108 -62.439 1.00 81.25 107 ALA A C 1
ATOM 811 O O . ALA A 1 107 ? 34.319 16.389 -63.401 1.00 81.25 107 ALA A O 1
ATOM 812 N N . SER A 1 108 ? 32.330 15.734 -62.590 1.00 74.31 108 SER A N 1
ATOM 813 C CA . SER A 1 108 ? 31.674 15.656 -63.901 1.00 74.31 108 SER A CA 1
ATOM 814 C C . SER A 1 108 ? 31.458 17.033 -64.533 1.00 74.31 108 SER A C 1
ATOM 816 O O . SER A 1 108 ? 31.716 17.180 -65.725 1.00 74.31 108 SER A O 1
ATOM 818 N N . CYS A 1 109 ? 31.095 18.063 -63.762 1.00 78.06 109 CYS A N 1
ATOM 819 C CA . CYS A 1 109 ? 31.033 19.447 -64.245 1.00 78.06 109 CYS A CA 1
ATOM 820 C C . CYS A 1 109 ? 32.404 19.970 -64.703 1.00 78.06 109 CYS A C 1
ATOM 822 O O . CYS A 1 109 ? 32.489 20.627 -65.738 1.00 78.06 109 CYS A O 1
ATOM 824 N N . LEU A 1 110 ? 33.484 19.655 -63.979 1.00 73.31 110 LEU A N 1
ATOM 825 C CA . LEU A 1 110 ? 34.856 20.011 -64.364 1.00 73.31 110 LEU A CA 1
ATOM 826 C C . LEU A 1 110 ? 35.277 19.315 -65.672 1.00 73.31 110 LEU A C 1
ATOM 828 O O . LEU A 1 110 ? 35.801 19.962 -66.583 1.00 73.31 110 LEU A O 1
ATOM 832 N N . LEU A 1 111 ? 34.996 18.015 -65.811 1.00 63.47 111 LEU A N 1
ATOM 833 C CA . LEU A 1 111 ? 35.256 17.273 -67.051 1.00 63.47 111 LEU A CA 1
ATOM 834 C C . LEU A 1 111 ? 34.416 17.794 -68.232 1.00 63.47 111 LEU A C 1
ATOM 836 O O . LEU A 1 111 ? 34.939 17.983 -69.327 1.00 63.47 111 LEU A O 1
ATOM 840 N N . ALA A 1 112 ? 33.126 18.066 -68.030 1.00 60.56 112 ALA A N 1
ATOM 841 C CA . ALA A 1 112 ? 32.254 18.589 -69.081 1.00 60.56 112 ALA A CA 1
ATOM 842 C C . ALA A 1 112 ? 32.628 20.025 -69.492 1.00 60.56 112 ALA A C 1
ATOM 844 O O . ALA A 1 112 ? 32.612 20.351 -70.679 1.00 60.56 112 ALA A O 1
ATOM 845 N N . GLY A 1 113 ? 33.021 20.870 -68.532 1.00 59.97 113 GLY A N 1
ATOM 846 C CA . GLY A 1 113 ? 33.464 22.242 -68.786 1.00 59.97 113 GLY A CA 1
ATOM 847 C C . GLY A 1 113 ? 34.731 22.305 -69.641 1.00 59.97 113 GLY A C 1
ATOM 848 O O . GLY A 1 113 ? 34.802 23.086 -70.589 1.00 59.97 113 GLY A O 1
ATOM 849 N N . THR A 1 114 ? 35.703 21.427 -69.374 1.00 60.09 114 THR A N 1
ATOM 850 C CA . THR A 1 114 ? 36.927 21.324 -70.192 1.00 60.09 114 THR A CA 1
ATOM 851 C C . THR A 1 114 ? 36.650 20.806 -71.606 1.00 60.09 114 THR A C 1
ATOM 853 O O . THR A 1 114 ? 37.224 21.321 -72.565 1.00 60.09 114 THR A O 1
ATOM 856 N N . ALA A 1 115 ? 35.724 19.857 -71.770 1.00 57.50 115 ALA A N 1
ATOM 857 C CA . ALA A 1 115 ? 35.321 19.353 -73.084 1.00 57.50 115 ALA A CA 1
ATOM 858 C C . ALA A 1 115 ? 34.564 20.397 -73.926 1.00 57.50 115 ALA A C 1
ATOM 860 O O . ALA A 1 115 ? 34.733 20.438 -75.145 1.00 57.50 115 ALA A O 1
ATOM 861 N N . TYR A 1 116 ? 33.751 21.255 -73.299 1.00 58.22 116 TYR A N 1
ATOM 862 C CA . TYR A 1 116 ? 33.059 22.339 -74.001 1.00 58.22 116 TYR A CA 1
ATOM 863 C C . TYR A 1 116 ? 34.042 23.422 -74.474 1.00 58.22 116 TYR A C 1
ATOM 865 O O . TYR A 1 116 ? 33.979 23.833 -75.631 1.00 58.22 116 TYR A O 1
ATOM 873 N N . ALA A 1 117 ? 35.012 23.807 -73.635 1.00 56.91 117 ALA A N 1
ATOM 874 C CA . ALA A 1 117 ? 36.070 24.756 -74.002 1.00 56.91 117 ALA A CA 1
ATOM 875 C C . ALA A 1 117 ? 37.021 24.218 -75.094 1.00 56.91 117 ALA A C 1
ATOM 877 O O . ALA A 1 117 ? 37.577 24.988 -75.872 1.00 56.91 117 ALA A O 1
ATOM 878 N N . ALA A 1 118 ? 37.173 22.894 -75.204 1.00 51.94 118 ALA A N 1
ATOM 879 C CA . ALA A 1 118 ? 37.980 22.243 -76.238 1.00 51.94 118 ALA A CA 1
ATOM 880 C C . ALA A 1 118 ? 37.289 22.144 -77.618 1.00 51.94 118 ALA A C 1
ATOM 882 O O . ALA A 1 118 ? 37.863 21.606 -78.565 1.00 51.94 118 ALA A O 1
ATOM 883 N N . ARG A 1 119 ? 36.049 22.630 -77.775 1.00 51.91 119 ARG A N 1
ATOM 884 C CA . ARG A 1 119 ? 35.404 22.678 -79.101 1.00 51.91 119 ARG A CA 1
ATOM 885 C C . ARG A 1 119 ? 35.986 23.781 -79.991 1.00 51.91 119 ARG A C 1
ATOM 887 O O . ARG A 1 119 ? 36.021 23.606 -81.207 1.00 51.91 119 ARG A O 1
ATOM 894 N N . GLU A 1 120 ? 36.509 24.846 -79.386 1.00 54.22 120 GLU A N 1
ATOM 895 C CA . GLU A 1 120 ? 37.127 26.003 -80.057 1.00 54.22 120 GLU A CA 1
ATOM 896 C C . GLU A 1 120 ? 38.666 25.970 -80.071 1.00 54.22 120 GLU A C 1
ATOM 898 O O . GLU A 1 120 ? 39.302 26.884 -80.595 1.00 54.22 120 GLU A O 1
ATOM 903 N N . SER A 1 121 ? 39.297 24.918 -79.537 1.00 52.94 121 SER A N 1
ATOM 904 C CA . SER A 1 121 ? 40.757 24.824 -79.518 1.00 52.94 121 SER A CA 1
ATOM 905 C C . SER A 1 121 ? 41.347 24.597 -80.912 1.00 52.94 121 SER A C 1
ATOM 907 O O . SER A 1 121 ? 41.052 23.610 -81.595 1.00 52.94 121 SER A O 1
ATOM 909 N N . LEU A 1 122 ? 42.256 25.494 -81.298 1.00 57.09 122 LEU A N 1
ATOM 910 C CA . LEU A 1 122 ? 43.145 25.319 -82.444 1.00 57.09 122 LEU A CA 1
ATOM 911 C C . LEU A 1 122 ? 44.204 24.226 -82.161 1.00 57.09 122 LEU A C 1
ATOM 913 O O . LEU A 1 122 ? 44.471 23.929 -80.988 1.00 57.09 122 LEU A O 1
ATOM 917 N N . PRO A 1 123 ? 44.821 23.638 -83.209 1.00 57.84 123 PRO A N 1
ATOM 918 C CA . PRO A 1 123 ? 45.781 22.531 -83.089 1.00 57.84 123 PRO A CA 1
ATOM 919 C C . PRO A 1 123 ? 46.985 22.795 -82.175 1.00 57.84 123 PRO A C 1
ATOM 921 O O . PRO A 1 123 ? 47.599 21.848 -81.700 1.00 57.84 123 PRO A O 1
ATOM 924 N N . ASP A 1 124 ? 47.296 24.065 -81.906 1.00 59.53 124 ASP A N 1
ATOM 925 C CA . ASP A 1 124 ? 48.449 24.503 -81.107 1.00 59.53 124 ASP A CA 1
ATOM 926 C C . ASP A 1 124 ? 48.121 24.741 -79.616 1.00 59.53 124 ASP A C 1
ATOM 928 O O . ASP A 1 124 ? 48.834 25.431 -78.896 1.00 59.53 124 ASP A O 1
ATOM 932 N N . SER A 1 125 ? 46.993 24.213 -79.129 1.00 63.00 125 SER A N 1
ATOM 933 C CA . SER A 1 125 ? 46.531 24.438 -77.753 1.00 63.00 125 SER A CA 1
ATOM 934 C C . SER A 1 125 ? 46.639 23.186 -76.868 1.00 63.00 125 SER A C 1
ATOM 936 O O . SER A 1 125 ? 46.453 22.060 -77.343 1.00 63.00 125 SER A O 1
ATOM 938 N N . PRO A 1 126 ? 46.848 23.350 -75.546 1.00 67.88 126 PRO A N 1
ATOM 939 C CA . PRO A 1 126 ? 47.036 22.229 -74.617 1.00 67.88 126 PRO A CA 1
ATOM 940 C C . PRO A 1 126 ? 45.794 21.335 -74.447 1.00 67.88 126 PRO A C 1
ATOM 942 O O . PRO A 1 126 ? 45.903 20.232 -73.918 1.00 67.88 126 PRO A O 1
ATOM 945 N N . LEU A 1 127 ? 44.616 21.780 -74.900 1.00 61.72 127 LEU A N 1
ATOM 946 C CA . LEU A 1 127 ? 43.349 21.036 -74.822 1.00 61.72 127 LEU A CA 1
ATOM 947 C C . LEU A 1 127 ? 43.043 20.218 -76.088 1.00 61.72 127 LEU A C 1
ATOM 949 O O . LEU A 1 127 ? 42.101 19.426 -76.105 1.00 61.72 127 LEU A O 1
ATOM 953 N N . TYR A 1 128 ? 43.845 20.365 -77.144 1.00 66.38 128 TYR A N 1
ATOM 954 C CA . TYR A 1 128 ? 43.703 19.616 -78.393 1.00 66.38 128 TYR A CA 1
ATOM 955 C C . TYR A 1 128 ? 43.759 18.075 -78.242 1.00 66.38 128 TYR A C 1
ATOM 957 O O . TYR A 1 128 ? 42.981 17.390 -78.914 1.00 66.38 128 TYR A O 1
ATOM 965 N N . PRO A 1 129 ? 44.561 17.483 -77.326 1.00 72.75 129 PRO A N 1
ATOM 966 C CA . PRO A 1 129 ? 44.571 16.031 -77.122 1.00 72.75 129 PRO A CA 1
ATOM 967 C C . PRO A 1 129 ? 43.208 15.459 -76.704 1.00 72.75 129 PRO A C 1
ATOM 969 O O . PRO A 1 129 ? 42.885 14.325 -77.054 1.00 72.75 129 PRO A O 1
ATOM 97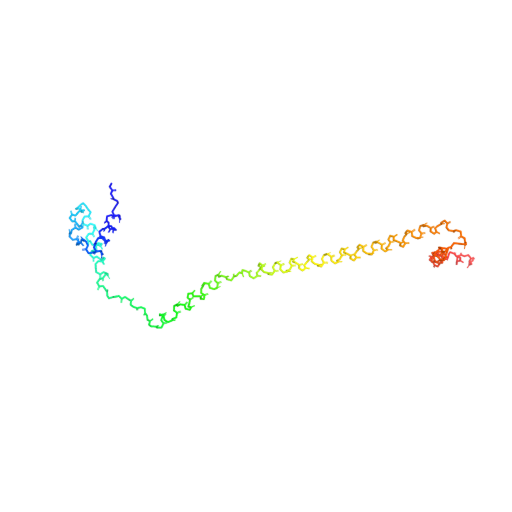2 N N . VAL A 1 130 ? 42.397 16.248 -75.989 1.00 72.50 130 VAL A N 1
ATOM 973 C CA . VAL A 1 130 ? 41.051 15.853 -75.540 1.00 72.50 130 VAL A CA 1
ATOM 974 C C . VAL A 1 130 ? 40.067 15.820 -76.712 1.00 72.50 130 VAL A C 1
ATOM 976 O O . VAL A 1 130 ? 39.214 14.940 -76.793 1.00 72.50 130 VAL A O 1
ATOM 979 N N . LYS A 1 131 ? 40.202 16.740 -77.670 1.00 66.44 131 LYS A N 1
ATOM 980 C CA . LYS A 1 131 ? 39.394 16.737 -78.896 1.00 66.44 131 LYS A CA 1
ATOM 981 C C . LYS A 1 131 ? 39.674 15.495 -79.746 1.00 66.44 131 LYS A C 1
ATOM 983 O O . LYS A 1 131 ? 38.748 14.814 -80.178 1.00 66.44 131 LYS A O 1
ATOM 988 N N . LEU A 1 132 ? 40.950 15.142 -79.892 1.00 76.62 132 LEU A N 1
ATOM 989 C CA . LEU A 1 132 ? 41.395 13.951 -80.621 1.00 76.62 132 LEU A CA 1
ATOM 990 C C . LEU A 1 132 ? 40.820 12.644 -80.059 1.00 76.62 132 LEU A C 1
ATOM 992 O O . LEU A 1 132 ? 40.497 11.734 -80.823 1.00 76.62 132 LEU A O 1
ATOM 996 N N . THR A 1 133 ? 40.691 12.512 -78.737 1.00 80.44 133 THR A N 1
ATOM 997 C CA . THR A 1 133 ? 40.103 11.305 -78.136 1.00 80.44 133 THR A CA 1
ATOM 998 C C . THR A 1 133 ? 38.599 11.223 -78.367 1.00 80.44 133 THR A C 1
ATOM 1000 O O . THR A 1 133 ? 38.109 10.139 -78.682 1.00 80.44 133 THR A O 1
ATOM 1003 N N . VAL A 1 134 ? 37.876 12.345 -78.295 1.00 74.69 134 VAL A N 1
ATOM 1004 C CA . VAL A 1 134 ? 36.441 12.396 -78.625 1.00 74.69 134 VAL A CA 1
ATOM 1005 C C . VAL A 1 134 ? 36.203 12.024 -80.089 1.00 74.69 134 VAL A C 1
ATOM 1007 O O . VAL A 1 134 ? 35.370 11.163 -80.370 1.00 74.69 134 VAL A O 1
ATOM 1010 N N . GLU A 1 135 ? 36.977 12.595 -81.012 1.00 75.69 135 GLU A N 1
ATOM 1011 C CA . GLU A 1 135 ? 36.884 12.271 -82.440 1.00 75.69 135 GLU A CA 1
ATOM 1012 C C . GLU A 1 135 ? 37.177 10.788 -82.704 1.00 75.69 135 GLU A C 1
ATOM 1014 O O . GLU A 1 135 ? 36.450 10.136 -83.450 1.00 75.69 135 GLU A O 1
ATOM 1019 N N . ARG A 1 136 ? 38.182 10.203 -82.041 1.00 76.25 136 ARG A N 1
ATOM 1020 C CA . ARG A 1 136 ? 38.491 8.769 -82.178 1.00 76.25 136 ARG A CA 1
ATOM 1021 C C . ARG A 1 136 ? 37.370 7.865 -81.676 1.00 76.25 136 ARG A C 1
ATOM 1023 O O . ARG A 1 136 ? 37.092 6.853 -82.314 1.00 76.25 136 ARG A O 1
ATOM 1030 N N . VAL A 1 137 ? 36.716 8.213 -80.567 1.00 80.50 137 VAL A N 1
ATOM 1031 C CA . VAL A 1 137 ? 35.557 7.455 -80.067 1.00 80.50 137 VAL A CA 1
ATOM 1032 C C . VAL A 1 137 ? 34.370 7.600 -81.016 1.00 80.50 137 VAL A C 1
ATOM 1034 O O . VAL A 1 137 ? 33.685 6.618 -81.288 1.00 80.50 137 VAL A O 1
ATOM 1037 N N . GLN A 1 138 ? 34.149 8.789 -81.574 1.00 78.12 138 GLN A N 1
ATOM 1038 C CA . GLN A 1 138 ? 33.091 9.013 -82.556 1.00 78.12 138 GLN A CA 1
ATOM 1039 C C . GLN A 1 138 ? 33.336 8.212 -83.843 1.00 78.12 138 GLN A C 1
ATOM 1041 O O . GLN A 1 138 ? 32.424 7.554 -84.336 1.00 78.12 138 GLN A O 1
ATOM 1046 N N . VAL A 1 139 ? 34.572 8.175 -84.346 1.00 78.44 139 VAL A N 1
ATOM 1047 C CA . VAL A 1 139 ? 34.946 7.349 -85.507 1.00 78.44 139 VAL A CA 1
ATOM 1048 C C . VAL A 1 139 ? 34.788 5.860 -85.199 1.00 78.44 139 VAL A C 1
ATOM 1050 O O . VAL A 1 139 ? 34.256 5.122 -86.022 1.00 78.44 139 VAL A O 1
ATOM 1053 N N . ALA A 1 140 ? 35.185 5.413 -84.006 1.00 79.75 140 ALA A N 1
ATOM 1054 C CA . ALA A 1 140 ? 35.054 4.013 -83.607 1.00 79.75 140 ALA A CA 1
ATOM 1055 C C . ALA A 1 140 ? 33.595 3.571 -83.396 1.00 79.75 140 ALA A C 1
ATOM 1057 O O . ALA A 1 140 ? 33.282 2.396 -83.571 1.00 79.75 140 ALA A O 1
ATOM 1058 N N . THR A 1 141 ? 32.708 4.493 -83.013 1.00 76.75 141 THR A N 1
ATOM 1059 C CA . THR A 1 141 ? 31.285 4.205 -82.764 1.00 76.75 141 THR A CA 1
ATOM 1060 C C . THR A 1 141 ? 30.385 4.478 -83.970 1.00 76.75 141 THR A C 1
ATOM 1062 O O . THR A 1 141 ? 29.219 4.088 -83.939 1.00 76.75 141 THR A O 1
ATOM 1065 N N . THR A 1 142 ? 30.901 5.084 -85.046 1.00 70.44 142 THR A N 1
ATOM 1066 C CA . THR A 1 142 ? 30.139 5.291 -86.286 1.00 70.44 142 THR A CA 1
ATOM 1067 C C . THR A 1 142 ? 29.956 3.947 -87.010 1.00 70.44 142 THR A C 1
ATOM 1069 O O . THR A 1 142 ? 30.948 3.331 -87.410 1.00 70.44 142 THR A O 1
ATOM 1072 N N . PRO A 1 143 ? 28.716 3.455 -87.197 1.00 62.00 143 PRO A N 1
ATOM 1073 C CA . PRO A 1 143 ? 28.461 2.205 -87.907 1.00 62.00 143 PRO A CA 1
ATOM 1074 C C . PRO A 1 143 ? 28.917 2.318 -89.366 1.00 62.00 143 PRO A C 1
ATOM 1076 O O . PRO A 1 143 ? 28.575 3.265 -90.069 1.00 62.00 143 PRO A O 1
ATOM 1079 N N . ASN A 1 144 ? 29.722 1.360 -89.823 1.00 66.12 144 ASN A N 1
ATOM 1080 C CA . ASN A 1 144 ? 30.317 1.387 -91.154 1.00 66.12 144 ASN A CA 1
ATOM 1081 C C . ASN A 1 144 ? 29.302 0.950 -92.232 1.00 66.12 144 ASN A C 1
ATOM 1083 O O . ASN A 1 144 ? 29.138 -0.246 -92.480 1.00 66.12 144 ASN A O 1
ATOM 1087 N N . ASP A 1 145 ? 28.659 1.906 -92.907 1.00 58.50 145 ASP A N 1
ATOM 1088 C CA . ASP A 1 145 ? 27.753 1.650 -94.043 1.00 58.50 145 ASP A CA 1
ATOM 1089 C C . ASP A 1 145 ? 28.478 1.204 -95.337 1.00 58.50 145 ASP A C 1
ATOM 1091 O O . ASP A 1 145 ? 27.839 0.849 -96.330 1.00 58.50 145 ASP A O 1
ATOM 1095 N N . ALA A 1 146 ? 29.814 1.108 -95.347 1.00 56.72 146 ALA A N 1
ATOM 1096 C CA . ALA A 1 146 ? 30.592 0.757 -96.542 1.00 56.72 146 ALA A CA 1
ATOM 1097 C C . ALA A 1 146 ? 30.573 -0.744 -96.931 1.00 56.72 146 ALA A C 1
ATOM 1099 O O . ALA A 1 146 ? 31.359 -1.172 -97.776 1.00 56.72 146 ALA A O 1
ATOM 1100 N N . ARG A 1 147 ? 29.676 -1.566 -96.360 1.00 49.47 147 ARG A N 1
ATOM 1101 C CA . ARG A 1 147 ? 29.543 -3.008 -96.683 1.00 49.47 147 ARG A CA 1
ATOM 1102 C C . ARG A 1 147 ? 28.332 -3.369 -97.559 1.00 49.47 147 ARG A C 1
ATOM 1104 O O . ARG A 1 147 ? 28.069 -4.552 -97.747 1.00 49.47 147 ARG A O 1
ATOM 1111 N N . ARG A 1 148 ? 27.596 -2.390 -98.105 1.00 50.78 148 ARG A N 1
ATOM 1112 C CA . ARG A 1 148 ? 26.372 -2.619 -98.911 1.00 50.78 148 ARG A CA 1
ATOM 1113 C C . ARG A 1 148 ? 26.488 -2.384 -100.429 1.00 50.78 148 ARG A C 1
ATOM 1115 O O . ARG A 1 148 ? 25.477 -2.471 -101.110 1.00 50.78 148 ARG A O 1
ATOM 1122 N N . ALA A 1 149 ? 27.685 -2.173 -100.983 1.00 49.12 149 ALA A N 1
ATOM 1123 C CA . ALA A 1 149 ? 27.879 -1.919 -102.424 1.00 49.12 149 ALA A CA 1
ATOM 1124 C C . ALA A 1 149 ? 28.821 -2.920 -103.136 1.00 49.12 149 ALA A C 1
ATOM 1126 O O . ALA A 1 149 ? 29.670 -2.522 -103.931 1.00 49.12 149 ALA A O 1
ATOM 1127 N N . ARG A 1 150 ? 28.683 -4.223 -102.856 1.00 45.56 150 ARG A N 1
ATOM 1128 C CA . ARG A 1 150 ? 29.140 -5.306 -103.752 1.00 45.56 150 ARG A CA 1
ATOM 1129 C C . ARG A 1 150 ? 28.156 -6.477 -103.711 1.00 45.56 150 ARG A C 1
ATOM 1131 O O . ARG A 1 150 ? 28.371 -7.438 -102.977 1.00 45.56 150 ARG A O 1
ATOM 1138 N N . VAL A 1 151 ? 27.088 -6.351 -104.494 1.00 42.12 151 VAL A N 1
ATOM 1139 C CA . VAL A 1 151 ? 26.434 -7.437 -105.243 1.00 42.12 151 VAL A CA 1
ATOM 1140 C C . VAL A 1 151 ? 26.210 -6.892 -106.643 1.00 42.12 151 VAL A C 1
ATOM 1142 O O . VAL A 1 151 ? 25.794 -5.714 -106.721 1.00 42.12 151 VAL A O 1
#

Sequence (151 aa):
MSSFDEILSECLNDIEAGQATIEECLRRYPEQAEALRPLLQTAAALRALPPIEPSAAFQAAAPTRLANLIASRRQPSARLGAALVFGQMRRRRASLVLRDAAVVVLASCLLAGTAYAARESLPDSPLYPVKLTVERVQVATTPNDARRARV